Protein AF-A0A3R8JRI4-F1 (afdb_monomer_lite)

Sequence (64 aa):
MRGPLIQTEARAILNRGISHGISECKKEIALRMLKMGKLTVEEIAEYSALSVAEVEQLANPQTI

Radius of gyration: 16.86 Å; chains: 1; bounding box: 39×25×46 Å

Organism: NCBI:txid2044587

Foldseek 3Di:
DPDPVVVVVVVVVVVVVVVVVLVVQLLVQLLVVVVVVPDDLVVSCVVSVHDSVSSVCSNDVPDD

Secondary structure (DSSP, 8-state):
---HHHHHHHHHHHHHHHHHHHHHHHHHHHHHHHHHT-S-HHHHHHHHT--HHHHHHHH-----

Structure (mmCIF, N/CA/C/O backbone):
data_AF-A0A3R8JRI4-F1
#
_entry.id   AF-A0A3R8JRI4-F1
#
loop_
_atom_site.group_PDB
_atom_site.id
_atom_site.type_symbol
_atom_site.label_atom_id
_atom_site.label_alt_id
_atom_site.label_comp_id
_atom_site.label_asym_id
_atom_site.label_entity_id
_atom_site.label_seq_id
_atom_site.pdbx_PDB_ins_code
_atom_site.Cartn_x
_atom_site.Cartn_y
_atom_site.Cartn_z
_atom_site.occupancy
_atom_site.B_iso_or_equiv
_atom_site.auth_seq_id
_atom_site.auth_comp_id
_atom_site.auth_asym_id
_atom_site.auth_atom_id
_atom_site.pdbx_PDB_model_num
ATOM 1 N N . MET A 1 1 ? 28.266 -3.682 -32.524 1.00 50.56 1 MET A N 1
ATOM 2 C CA . MET A 1 1 ? 27.112 -2.768 -32.367 1.00 50.56 1 MET A CA 1
ATOM 3 C C . MET A 1 1 ? 26.048 -3.495 -31.556 1.00 50.56 1 MET A C 1
ATOM 5 O O . MET A 1 1 ? 25.577 -4.532 -32.000 1.00 50.56 1 MET A O 1
ATOM 9 N N . ARG A 1 2 ? 25.753 -3.041 -30.331 1.00 55.84 2 ARG A N 1
ATOM 10 C CA . ARG A 1 2 ? 24.703 -3.620 -29.474 1.00 55.84 2 ARG A CA 1
ATOM 11 C C . ARG A 1 2 ? 23.346 -3.156 -30.026 1.00 55.84 2 ARG A C 1
ATOM 13 O O . ARG A 1 2 ? 23.006 -1.990 -29.878 1.00 55.84 2 ARG A O 1
ATOM 20 N N . GLY A 1 3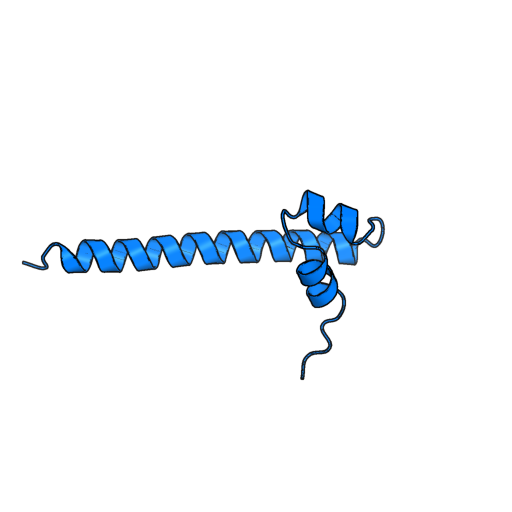 ? 22.679 -4.026 -30.785 1.00 63.72 3 GLY A N 1
ATOM 21 C CA . GLY A 1 3 ? 21.491 -3.707 -31.584 1.00 63.72 3 GLY A CA 1
ATOM 22 C C . 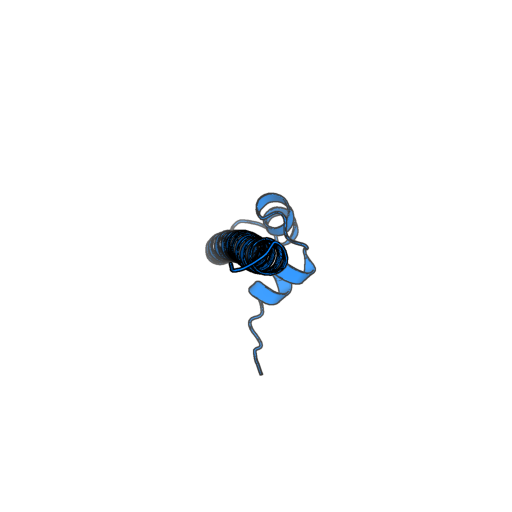GLY A 1 3 ? 20.198 -3.440 -30.784 1.00 63.72 3 GLY A C 1
ATOM 23 O O . GLY A 1 3 ? 20.219 -3.463 -29.553 1.00 63.72 3 GLY A O 1
ATOM 24 N N . PRO A 1 4 ? 19.064 -3.223 -31.485 1.00 64.56 4 PRO A N 1
ATOM 25 C CA . PRO A 1 4 ? 17.770 -2.788 -30.931 1.00 64.56 4 PRO A CA 1
ATOM 26 C C . PRO A 1 4 ? 17.208 -3.642 -29.780 1.00 64.56 4 PRO A C 1
ATOM 28 O O . PRO A 1 4 ? 16.519 -3.100 -28.922 1.00 64.56 4 PRO A O 1
ATOM 31 N N . LEU A 1 5 ? 17.562 -4.931 -29.683 1.00 60.22 5 LEU A N 1
ATOM 32 C CA . LEU A 1 5 ? 17.171 -5.792 -28.554 1.00 60.22 5 LEU A CA 1
ATOM 33 C C . LEU A 1 5 ? 17.657 -5.272 -27.191 1.00 60.22 5 LEU A C 1
ATOM 35 O O . LEU A 1 5 ? 16.907 -5.310 -26.220 1.00 60.22 5 LEU A O 1
ATOM 39 N N . ILE A 1 6 ? 18.876 -4.728 -27.111 1.00 61.84 6 ILE A N 1
ATOM 40 C CA . ILE A 1 6 ? 19.434 -4.222 -25.842 1.00 61.84 6 ILE A CA 1
ATOM 41 C C . ILE A 1 6 ? 18.708 -2.950 -25.399 1.00 61.84 6 ILE A C 1
ATOM 43 O O . ILE A 1 6 ? 18.551 -2.703 -24.204 1.00 61.84 6 ILE A O 1
ATOM 47 N N . GLN A 1 7 ? 18.203 -2.165 -26.353 1.00 71.25 7 GLN A N 1
ATOM 48 C CA . GLN A 1 7 ? 17.362 -1.009 -26.059 1.00 71.25 7 GLN A CA 1
ATOM 49 C C . GLN A 1 7 ? 15.993 -1.447 -25.516 1.00 71.25 7 GLN A C 1
ATOM 51 O O . GLN A 1 7 ? 15.481 -0.830 -24.581 1.00 71.25 7 GLN A O 1
ATOM 56 N N . THR A 1 8 ? 15.430 -2.541 -26.040 1.00 78.50 8 THR A N 1
ATOM 57 C CA . THR A 1 8 ? 14.178 -3.132 -25.546 1.00 78.50 8 THR A CA 1
ATOM 58 C C . THR A 1 8 ? 14.331 -3.706 -24.138 1.00 78.50 8 THR A C 1
ATOM 60 O O . THR A 1 8 ? 13.507 -3.416 -23.272 1.00 78.50 8 THR A O 1
ATOM 63 N N . GLU A 1 9 ? 15.397 -4.463 -23.873 1.00 84.75 9 GLU A N 1
ATOM 64 C CA . GLU A 1 9 ? 15.673 -5.023 -22.544 1.00 84.75 9 GLU A CA 1
ATOM 65 C C . GLU A 1 9 ? 15.930 -3.922 -21.507 1.00 84.75 9 GLU A C 1
ATOM 67 O O . GLU A 1 9 ? 15.321 -3.928 -20.436 1.00 84.75 9 GLU A O 1
ATOM 72 N N . ALA A 1 10 ? 16.748 -2.918 -21.840 1.00 86.19 10 ALA A N 1
ATOM 73 C CA . ALA A 1 10 ? 16.984 -1.770 -20.965 1.00 86.19 10 ALA A CA 1
ATOM 74 C C . ALA A 1 10 ? 15.687 -0.994 -20.667 1.00 86.19 10 ALA A C 1
ATOM 76 O O . ALA A 1 10 ? 15.449 -0.593 -19.525 1.00 86.19 10 ALA A O 1
ATOM 77 N N . ARG A 1 11 ? 14.805 -0.827 -21.664 1.00 86.12 11 ARG A N 1
ATOM 78 C CA . ARG A 1 11 ? 13.489 -0.197 -21.480 1.00 86.12 11 ARG A CA 1
ATOM 79 C C . ARG A 1 11 ? 12.578 -1.032 -20.580 1.00 86.12 11 ARG A C 1
ATOM 81 O O . ARG A 1 11 ? 11.891 -0.467 -19.733 1.00 86.12 11 ARG A O 1
ATOM 88 N N . ALA A 1 12 ? 12.585 -2.356 -20.731 1.00 88.06 12 ALA A N 1
ATOM 89 C CA . ALA A 1 12 ? 11.809 -3.259 -19.886 1.00 88.06 12 ALA A CA 1
ATOM 90 C C . ALA A 1 12 ? 12.276 -3.211 -18.422 1.00 88.06 12 ALA A C 1
ATOM 92 O O . ALA A 1 12 ? 11.440 -3.148 -17.522 1.00 88.06 12 ALA A O 1
ATOM 93 N N . ILE A 1 13 ? 13.590 -3.178 -18.179 1.00 91.06 13 ILE A N 1
ATOM 94 C CA . ILE A 1 13 ? 14.168 -3.038 -16.832 1.00 91.06 13 ILE A CA 1
ATOM 95 C C . ILE A 1 13 ? 13.757 -1.703 -16.203 1.00 91.06 13 ILE A C 1
ATOM 97 O O . ILE A 1 13 ? 13.284 -1.689 -15.067 1.00 91.06 13 ILE A O 1
ATOM 101 N N . LEU A 1 14 ? 13.869 -0.597 -16.947 1.00 90.75 14 LEU A N 1
ATOM 102 C CA . LEU A 1 14 ? 13.453 0.723 -16.471 1.00 90.75 14 LEU A CA 1
ATOM 103 C C . LEU A 1 14 ? 11.963 0.748 -16.103 1.00 90.75 14 LEU A C 1
ATOM 105 O O . LEU A 1 14 ? 11.605 1.202 -15.020 1.00 90.75 14 LEU A O 1
ATOM 109 N N . ASN A 1 15 ? 11.101 0.220 -16.975 1.00 90.25 15 ASN A N 1
ATOM 110 C CA . ASN A 1 15 ? 9.662 0.173 -16.728 1.00 90.25 15 ASN A CA 1
ATOM 111 C C . ASN A 1 15 ? 9.327 -0.677 -15.494 1.00 90.25 15 ASN A C 1
ATOM 113 O O . ASN 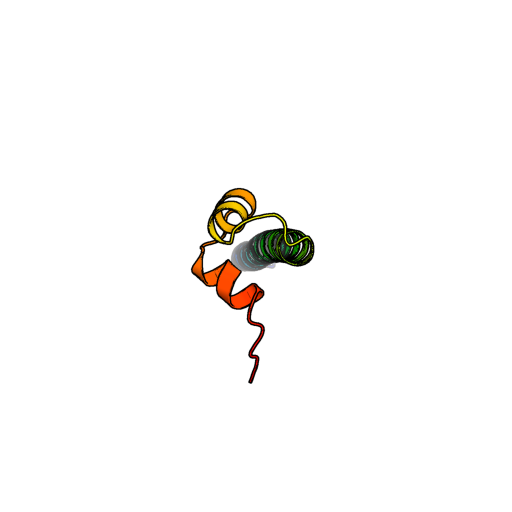A 1 15 ? 8.528 -0.247 -14.668 1.00 90.25 15 ASN A O 1
ATOM 117 N N . ARG A 1 16 ? 9.974 -1.841 -15.323 1.00 92.06 16 ARG A N 1
ATOM 118 C CA . ARG A 1 16 ? 9.821 -2.670 -14.114 1.00 92.06 16 ARG A CA 1
ATOM 119 C C . ARG A 1 16 ? 10.242 -1.915 -12.855 1.00 92.06 16 ARG A C 1
ATOM 121 O O . ARG A 1 16 ? 9.529 -1.969 -11.860 1.00 92.06 16 ARG A O 1
ATOM 128 N N . GLY A 1 17 ? 11.359 -1.187 -12.909 1.00 92.81 17 GLY A N 1
ATOM 129 C CA . GLY A 1 17 ? 11.831 -0.358 -11.798 1.00 92.81 17 GLY A CA 1
ATOM 130 C C . GLY A 1 17 ? 10.832 0.736 -11.415 1.00 92.81 17 GLY A C 1
ATOM 131 O O . GLY A 1 17 ? 10.514 0.886 -10.239 1.00 92.81 17 GLY A O 1
ATOM 132 N N . ILE A 1 18 ? 10.278 1.445 -12.402 1.00 92.62 18 ILE A N 1
ATOM 133 C CA . ILE A 1 18 ? 9.249 2.473 -12.181 1.00 92.62 18 ILE A CA 1
ATOM 134 C C . ILE A 1 18 ? 7.988 1.853 -11.570 1.00 92.62 18 ILE A C 1
ATOM 136 O O . ILE A 1 18 ? 7.484 2.357 -10.569 1.00 92.62 18 ILE A O 1
ATOM 140 N N . SER A 1 19 ? 7.495 0.743 -12.126 1.00 91.25 19 SER A N 1
ATOM 141 C CA . SER A 1 19 ? 6.309 0.056 -11.604 1.00 91.25 19 SER A CA 1
ATOM 142 C C . SER A 1 19 ? 6.505 -0.442 -10.170 1.00 91.25 19 SER A C 1
ATOM 144 O O . SER A 1 19 ? 5.616 -0.247 -9.343 1.00 91.25 19 SER A O 1
ATOM 146 N N . HIS A 1 20 ? 7.664 -1.029 -9.849 1.00 90.94 20 HIS A N 1
ATOM 147 C CA . HIS A 1 20 ? 7.992 -1.418 -8.476 1.00 90.94 20 HIS A CA 1
ATOM 148 C C . HIS A 1 20 ? 8.060 -0.209 -7.544 1.00 90.94 20 HIS A C 1
ATOM 150 O O . HIS A 1 20 ? 7.438 -0.239 -6.489 1.00 90.94 20 HIS A O 1
ATOM 156 N N . GLY A 1 21 ? 8.742 0.870 -7.939 1.00 92.50 21 GLY A N 1
ATOM 157 C CA . GLY A 1 21 ? 8.829 2.084 -7.125 1.00 92.50 21 GLY A CA 1
ATOM 158 C C . GLY A 1 21 ? 7.453 2.670 -6.802 1.00 92.50 21 GLY A C 1
ATOM 159 O O . GLY A 1 21 ? 7.164 2.962 -5.646 1.00 92.50 21 GLY A O 1
ATOM 160 N N . ILE A 1 22 ? 6.566 2.758 -7.799 1.00 93.12 22 ILE A N 1
ATOM 161 C CA . ILE A 1 22 ? 5.185 3.225 -7.601 1.00 93.12 22 ILE A CA 1
ATOM 162 C C . ILE A 1 22 ? 4.434 2.309 -6.628 1.00 93.12 22 ILE A C 1
ATOM 164 O O . ILE A 1 22 ? 3.757 2.803 -5.727 1.00 93.12 22 ILE A O 1
ATOM 168 N N . SER A 1 23 ? 4.552 0.988 -6.789 1.00 92.31 23 SER A N 1
ATOM 169 C CA . SER A 1 23 ? 3.908 0.018 -5.896 1.00 92.31 23 SER A CA 1
ATOM 170 C C . SER A 1 23 ? 4.386 0.165 -4.450 1.00 92.31 23 SER A C 1
ATOM 172 O O . SER A 1 23 ? 3.570 0.172 -3.532 1.00 92.31 23 SER A O 1
ATOM 174 N N . GLU A 1 24 ? 5.693 0.291 -4.231 1.00 93.62 24 GLU A N 1
ATOM 175 C CA . GLU A 1 24 ? 6.261 0.432 -2.887 1.00 93.62 24 GLU A CA 1
ATOM 176 C C . GLU A 1 24 ? 5.848 1.759 -2.235 1.00 93.62 24 GLU A C 1
ATOM 178 O O . GLU A 1 24 ? 5.463 1.765 -1.067 1.00 93.62 24 GLU A O 1
ATOM 183 N N . CYS A 1 25 ? 5.798 2.863 -2.993 1.00 94.38 25 CYS A N 1
ATOM 184 C CA . CYS A 1 25 ? 5.286 4.138 -2.484 1.00 94.38 25 CYS A CA 1
ATOM 185 C C . CYS A 1 25 ? 3.826 4.038 -2.020 1.00 94.38 25 CYS A C 1
ATOM 187 O O . CYS A 1 25 ? 3.489 4.535 -0.946 1.00 94.38 25 CYS A O 1
ATOM 189 N N . LYS A 1 26 ? 2.955 3.378 -2.796 1.00 94.44 26 LYS A N 1
ATOM 190 C CA . LYS A 1 26 ? 1.548 3.174 -2.410 1.00 94.44 26 LYS A CA 1
ATOM 191 C C . LYS A 1 26 ? 1.422 2.385 -1.107 1.00 94.44 26 LYS A C 1
ATOM 193 O O . LYS A 1 26 ? 0.670 2.783 -0.219 1.00 94.44 26 LYS A O 1
ATOM 198 N N . LYS A 1 27 ? 2.193 1.300 -0.966 1.00 93.88 27 LYS A N 1
ATOM 199 C CA . LYS A 1 27 ? 2.225 0.490 0.263 1.00 93.88 27 LYS A CA 1
ATOM 200 C C . LYS A 1 27 ? 2.744 1.283 1.458 1.00 93.88 27 LYS A C 1
ATOM 202 O O . LYS A 1 27 ? 2.183 1.177 2.543 1.00 93.88 27 LYS A O 1
ATOM 207 N N . GLU A 1 28 ? 3.788 2.091 1.280 1.00 94.44 28 GLU A N 1
ATOM 208 C CA . GLU A 1 28 ? 4.331 2.921 2.359 1.00 94.44 28 GLU A CA 1
ATOM 209 C C . GLU A 1 28 ? 3.300 3.945 2.858 1.00 94.44 28 GLU A C 1
ATOM 211 O O . GLU A 1 28 ? 3.140 4.121 4.069 1.00 94.44 28 GLU A O 1
ATOM 216 N N . ILE A 1 29 ? 2.570 4.591 1.942 1.00 94.62 29 ILE A N 1
ATOM 217 C CA . ILE A 1 29 ? 1.488 5.525 2.281 1.00 94.62 29 ILE A CA 1
ATOM 218 C C . ILE A 1 29 ? 0.398 4.802 3.081 1.00 94.62 29 ILE A C 1
ATOM 220 O O . ILE A 1 29 ? 0.060 5.253 4.178 1.00 94.62 29 ILE A O 1
ATOM 224 N N . ALA A 1 30 ? -0.076 3.651 2.595 1.00 94.81 30 ALA A N 1
ATOM 225 C CA . ALA A 1 30 ? -1.075 2.845 3.292 1.00 94.81 30 ALA A CA 1
ATOM 226 C C . ALA A 1 30 ? -0.605 2.428 4.696 1.00 94.81 30 ALA A C 1
ATOM 228 O O . ALA A 1 30 ? -1.340 2.579 5.668 1.00 94.81 30 ALA A O 1
ATOM 229 N N . LEU A 1 31 ? 0.652 1.991 4.844 1.00 94.25 31 LEU A N 1
ATOM 230 C CA . LEU A 1 31 ? 1.239 1.631 6.139 1.00 94.25 31 LEU A CA 1
ATOM 231 C 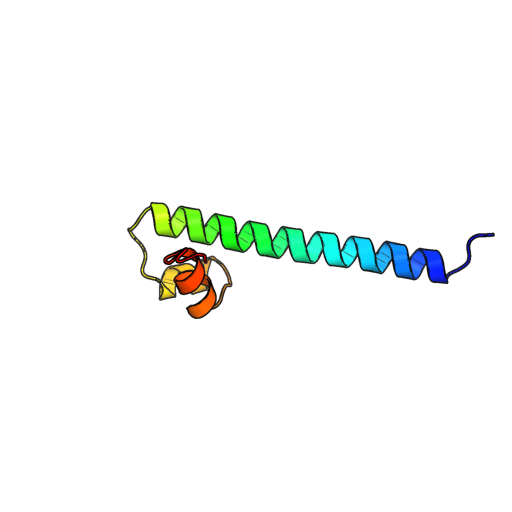C . LEU A 1 31 ? 1.319 2.820 7.103 1.00 94.25 31 LEU A C 1
ATOM 233 O O . LEU A 1 31 ? 1.079 2.661 8.300 1.00 94.25 31 LEU A O 1
ATOM 237 N N . ARG A 1 32 ? 1.663 4.017 6.616 1.00 94.12 32 ARG A N 1
ATOM 238 C CA . ARG A 1 32 ? 1.670 5.238 7.438 1.00 94.12 32 ARG A CA 1
ATOM 239 C C . ARG A 1 32 ? 0.258 5.595 7.906 1.00 94.12 32 ARG A C 1
ATOM 241 O O . ARG A 1 32 ? 0.090 5.955 9.069 1.00 94.12 32 ARG A O 1
ATOM 248 N N . MET A 1 33 ? -0.742 5.454 7.036 1.00 94.50 33 MET A N 1
ATOM 249 C CA . MET A 1 33 ? -2.149 5.686 7.375 1.00 94.50 33 MET A CA 1
ATOM 250 C C . MET A 1 33 ? -2.679 4.661 8.386 1.00 94.50 33 MET A C 1
ATOM 252 O O . MET A 1 33 ? -3.282 5.053 9.384 1.00 94.50 33 MET A O 1
ATOM 256 N N . LEU A 1 34 ? -2.369 3.375 8.194 1.00 92.38 34 LEU A N 1
ATOM 257 C CA . LEU A 1 34 ? -2.695 2.303 9.141 1.00 92.38 34 LEU A CA 1
ATOM 258 C C . LEU A 1 34 ? -2.076 2.568 10.520 1.00 92.38 34 LEU A C 1
ATOM 260 O O . LEU A 1 34 ? -2.766 2.489 11.532 1.00 92.38 34 LEU A O 1
ATOM 264 N N . LYS A 1 35 ? -0.798 2.976 10.571 1.00 91.38 35 LYS A N 1
ATOM 265 C CA . LYS A 1 35 ? -0.121 3.363 11.824 1.00 91.38 35 LYS A CA 1
ATOM 266 C C . LYS A 1 35 ? -0.768 4.564 12.515 1.00 91.38 35 LYS A C 1
ATOM 268 O O . LYS A 1 35 ? -0.658 4.690 13.730 1.00 91.38 35 LYS A O 1
ATOM 273 N N . MET A 1 36 ? -1.410 5.455 11.760 1.00 93.12 36 MET A N 1
ATOM 274 C CA . MET A 1 36 ? -2.116 6.607 12.318 1.00 93.12 36 MET A CA 1
ATOM 275 C C . MET A 1 36 ? -3.433 6.201 12.997 1.00 93.12 36 MET A C 1
ATOM 277 O O . MET A 1 36 ? -3.857 6.895 13.918 1.00 93.12 36 MET A O 1
ATOM 281 N N . GLY A 1 37 ? -4.063 5.099 12.565 1.00 89.69 37 GLY A N 1
ATOM 282 C CA . GLY A 1 37 ? -5.221 4.480 13.226 1.00 89.69 37 GLY A CA 1
ATOM 283 C C . GLY A 1 37 ? -6.519 5.297 13.201 1.00 89.69 37 GLY A C 1
ATOM 284 O O . GLY A 1 37 ? -7.410 5.043 14.004 1.00 89.69 37 GLY A O 1
ATOM 285 N N . LYS A 1 38 ? -6.616 6.309 12.329 1.00 91.81 38 LYS A N 1
ATOM 286 C CA . LYS A 1 38 ? -7.772 7.226 12.236 1.00 91.81 38 LYS A CA 1
ATOM 287 C C . LYS A 1 38 ? -8.696 6.960 11.050 1.00 91.81 38 LYS A C 1
ATOM 289 O O . LYS A 1 38 ? -9.786 7.516 11.021 1.00 91.81 38 LYS A O 1
ATOM 294 N N . LEU A 1 39 ? -8.224 6.196 10.070 1.00 92.81 39 LEU A N 1
ATOM 295 C CA . LEU A 1 39 ? -8.921 5.922 8.818 1.00 92.81 39 LEU A CA 1
ATOM 296 C C . LEU A 1 39 ? -9.348 4.458 8.786 1.00 92.81 39 LEU A C 1
ATOM 298 O O . LEU A 1 39 ? -8.651 3.591 9.321 1.00 92.81 39 LEU A O 1
ATOM 302 N N . THR A 1 40 ? -10.483 4.204 8.151 1.00 93.38 40 THR A N 1
ATOM 303 C CA . THR A 1 40 ? -10.974 2.858 7.840 1.00 93.38 40 THR A CA 1
ATOM 304 C C . THR A 1 40 ? -10.155 2.223 6.715 1.00 93.38 40 THR A C 1
ATOM 306 O O . THR A 1 40 ? -9.432 2.904 5.984 1.00 93.38 40 THR A O 1
ATOM 309 N N . VAL A 1 41 ? -10.240 0.900 6.568 1.00 92.69 41 VAL A N 1
ATOM 310 C CA . VAL A 1 41 ? -9.491 0.159 5.538 1.00 92.69 41 VAL A CA 1
ATOM 311 C C . VAL A 1 41 ? -9.919 0.604 4.134 1.00 92.69 41 VAL A C 1
ATOM 313 O O . VAL A 1 41 ? -9.081 0.727 3.242 1.00 92.69 41 VAL A O 1
ATOM 316 N N . GLU A 1 42 ? -11.200 0.913 3.955 1.00 94.12 42 GLU A N 1
ATOM 317 C CA . GLU A 1 42 ? -11.794 1.401 2.713 1.00 94.12 42 GLU A CA 1
ATOM 318 C C . GLU A 1 42 ? -11.251 2.779 2.325 1.00 94.12 42 GLU A C 1
ATOM 320 O O . GLU A 1 42 ? -10.809 2.970 1.192 1.00 94.12 42 GLU A O 1
ATOM 325 N N . GLU A 1 43 ? -11.208 3.719 3.274 1.00 94.94 43 GLU A N 1
ATOM 326 C CA . GLU A 1 43 ? -10.632 5.050 3.047 1.00 94.94 43 GLU A CA 1
ATOM 327 C C . GLU A 1 43 ? -9.145 4.947 2.695 1.00 94.94 43 GLU A C 1
ATOM 329 O O . GLU A 1 43 ? -8.664 5.600 1.770 1.00 94.94 43 GLU A O 1
ATOM 334 N N . ILE A 1 44 ? -8.398 4.093 3.400 1.00 95.06 44 ILE A N 1
ATOM 335 C CA . ILE A 1 44 ? -6.974 3.881 3.120 1.00 95.06 44 ILE A CA 1
ATOM 336 C C . ILE A 1 44 ? -6.783 3.299 1.718 1.00 95.06 44 ILE A C 1
ATOM 338 O O . ILE A 1 44 ? -5.890 3.751 0.999 1.00 95.06 44 ILE A O 1
ATOM 342 N N . ALA A 1 45 ? -7.608 2.338 1.302 1.00 95.19 45 ALA A N 1
ATOM 343 C CA . ALA A 1 45 ? -7.557 1.763 -0.040 1.00 95.19 45 ALA A CA 1
ATOM 344 C C . ALA A 1 45 ? -7.778 2.835 -1.123 1.00 95.19 45 ALA A C 1
ATOM 346 O O . ALA A 1 45 ? -6.989 2.929 -2.069 1.00 95.19 45 ALA A O 1
ATOM 347 N N . GLU A 1 46 ? -8.776 3.703 -0.932 1.00 94.94 46 GLU A N 1
ATOM 348 C CA . GLU A 1 46 ? -9.073 4.817 -1.836 1.00 94.94 46 GLU A CA 1
ATOM 349 C C . GLU A 1 46 ? -7.897 5.804 -1.939 1.00 94.94 46 GLU A C 1
ATOM 351 O O . GLU A 1 46 ? -7.402 6.063 -3.039 1.00 94.94 46 GLU A O 1
ATOM 356 N N . TYR A 1 47 ? -7.377 6.296 -0.809 1.00 93.25 47 TYR A N 1
ATOM 357 C CA . TYR A 1 47 ? -6.276 7.269 -0.807 1.00 93.25 47 TYR A CA 1
ATOM 358 C C . TYR A 1 47 ? -4.948 6.700 -1.318 1.00 93.25 47 TYR A C 1
ATOM 360 O O . TYR A 1 47 ? -4.143 7.426 -1.905 1.00 93.25 47 TYR A O 1
ATOM 368 N N . SER A 1 48 ? -4.699 5.410 -1.093 1.00 92.25 48 SER A N 1
ATOM 369 C CA . SER A 1 48 ? -3.449 4.747 -1.487 1.00 92.25 48 SER A CA 1
ATOM 370 C C . SER A 1 48 ? -3.482 4.231 -2.926 1.00 92.25 48 SER A C 1
ATOM 372 O O . SER A 1 48 ? -2.459 3.762 -3.434 1.00 92.25 48 SER A O 1
ATOM 374 N N . ALA A 1 49 ? -4.647 4.282 -3.584 1.00 94.19 49 ALA A N 1
ATOM 375 C CA . ALA A 1 49 ? -4.906 3.603 -4.850 1.00 94.19 49 ALA A CA 1
ATOM 376 C C . ALA A 1 49 ? -4.464 2.124 -4.811 1.00 94.19 49 ALA A C 1
ATOM 378 O O . ALA A 1 49 ? -3.782 1.645 -5.733 1.00 94.19 49 ALA A O 1
ATOM 379 N N . LEU A 1 50 ? -4.816 1.453 -3.709 1.00 94.19 50 LEU A N 1
ATOM 380 C CA . LEU A 1 50 ? -4.656 0.021 -3.451 1.00 94.19 50 LEU A CA 1
ATOM 381 C C . 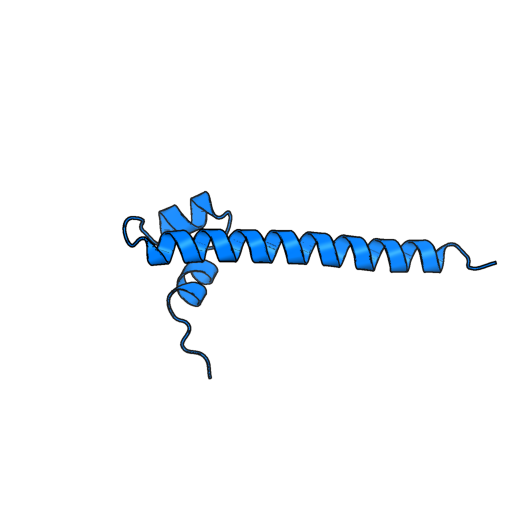LEU A 1 50 ? -6.041 -0.620 -3.334 1.00 94.19 50 LEU A C 1
ATOM 383 O O . LEU A 1 50 ? -7.039 0.061 -3.116 1.00 94.19 50 LEU A O 1
ATOM 387 N N . SER A 1 51 ? -6.113 -1.937 -3.463 1.00 95.06 51 SER A N 1
ATOM 388 C CA . SER A 1 51 ? -7.328 -2.675 -3.123 1.00 95.06 51 SER A CA 1
ATOM 389 C C . SER A 1 51 ? -7.478 -2.837 -1.607 1.00 95.06 51 SER A C 1
ATOM 391 O O . SER A 1 51 ? -6.491 -2.879 -0.874 1.00 95.06 51 SER A O 1
ATOM 393 N N . VAL A 1 52 ? -8.719 -2.994 -1.137 1.00 93.94 52 VAL A N 1
ATOM 394 C CA . VAL A 1 52 ? -9.021 -3.302 0.274 1.00 93.94 52 VAL A CA 1
ATOM 395 C C . VAL A 1 52 ? -8.236 -4.534 0.737 1.00 93.94 52 VAL A C 1
ATOM 397 O O . VAL A 1 52 ? -7.585 -4.487 1.774 1.00 93.94 52 VAL A O 1
ATOM 400 N N . ALA A 1 53 ? -8.184 -5.584 -0.088 1.00 93.12 53 ALA A N 1
ATOM 401 C CA . ALA A 1 53 ? -7.436 -6.805 0.208 1.00 93.12 53 ALA A CA 1
ATOM 402 C C . ALA A 1 53 ? -5.926 -6.560 0.407 1.00 93.12 53 ALA A C 1
ATOM 404 O O . ALA A 1 53 ? -5.314 -7.156 1.290 1.00 93.12 53 ALA A O 1
ATOM 405 N N . GLU A 1 54 ? -5.309 -5.677 -0.386 1.00 92.25 54 GLU A N 1
ATOM 406 C CA . GLU A 1 54 ? -3.899 -5.308 -0.200 1.00 92.25 54 GLU A CA 1
ATOM 407 C C . GLU A 1 54 ? -3.684 -4.542 1.109 1.00 92.25 54 GLU A C 1
ATOM 409 O O . GLU A 1 54 ? -2.700 -4.782 1.804 1.00 92.25 54 GLU A O 1
ATOM 414 N N . VAL A 1 55 ? -4.603 -3.647 1.478 1.00 93.38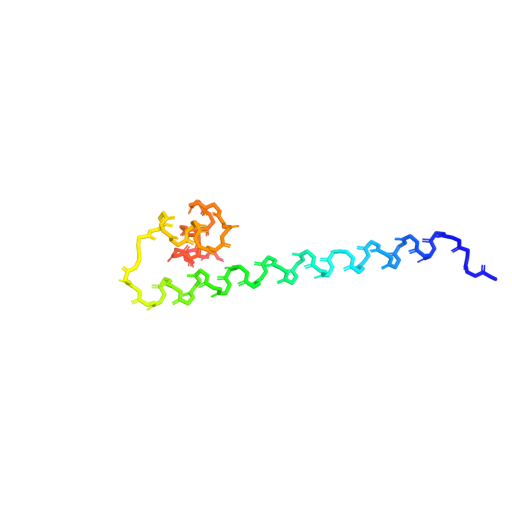 55 VAL A N 1
ATOM 415 C CA . VAL A 1 55 ? -4.523 -2.907 2.747 1.00 93.38 55 VAL A CA 1
ATOM 416 C C . VAL A 1 55 ? -4.715 -3.843 3.944 1.00 93.38 55 VAL A C 1
ATOM 418 O O . VAL A 1 55 ? -3.984 -3.728 4.927 1.00 93.38 55 VAL A O 1
ATOM 421 N N . GLU A 1 56 ? -5.625 -4.813 3.857 1.00 91.81 56 GLU A N 1
ATOM 422 C CA . GLU A 1 56 ? -5.811 -5.844 4.885 1.00 91.81 56 GLU A CA 1
ATOM 423 C C . GLU A 1 56 ? -4.560 -6.714 5.065 1.00 91.81 56 GLU A C 1
ATOM 425 O O . GLU A 1 56 ? -4.146 -6.967 6.197 1.00 91.81 56 GLU A O 1
ATOM 430 N N . GLN A 1 57 ? -3.907 -7.115 3.969 1.00 90.94 57 GLN A N 1
ATOM 431 C CA . GLN A 1 57 ? -2.630 -7.839 4.022 1.00 90.94 57 GLN A CA 1
ATOM 432 C C . GLN A 1 57 ? -1.515 -7.004 4.667 1.00 90.94 57 GLN A C 1
ATOM 434 O O . GLN A 1 57 ? -0.698 -7.535 5.415 1.00 90.94 57 GLN A O 1
ATOM 439 N N . LEU A 1 58 ? -1.480 -5.692 4.409 1.00 90.75 58 LEU A N 1
ATOM 440 C CA . LEU A 1 58 ? -0.529 -4.782 5.057 1.00 90.75 58 LEU A CA 1
ATOM 441 C C . LEU A 1 58 ? -0.820 -4.598 6.555 1.00 90.75 58 LEU A C 1
ATOM 443 O O . LEU A 1 58 ? 0.111 -4.396 7.335 1.00 90.75 58 LEU A O 1
ATOM 447 N N . ALA A 1 59 ? -2.092 -4.658 6.958 1.00 87.06 59 ALA A N 1
ATOM 448 C CA . ALA A 1 59 ? -2.524 -4.527 8.349 1.00 87.06 59 ALA A CA 1
ATOM 449 C C . ALA A 1 59 ? -2.296 -5.807 9.168 1.00 87.06 59 ALA A C 1
ATOM 451 O O . ALA A 1 59 ? -1.999 -5.726 10.360 1.00 87.06 59 ALA A O 1
ATOM 452 N N . ASN A 1 60 ? -2.386 -6.976 8.529 1.00 83.94 60 ASN A N 1
ATOM 453 C CA . ASN A 1 60 ? -2.090 -8.277 9.119 1.00 83.94 60 ASN A CA 1
ATOM 454 C C . ASN A 1 60 ? -0.816 -8.865 8.495 1.00 83.94 60 ASN A C 1
ATOM 456 O O . ASN A 1 60 ? -0.897 -9.764 7.656 1.00 83.94 60 ASN A O 1
ATOM 460 N N . PRO A 1 61 ? 0.382 -8.444 8.946 1.00 66.38 61 PRO A N 1
ATOM 461 C CA . PRO A 1 61 ? 1.639 -9.056 8.539 1.00 66.38 61 PRO A CA 1
ATOM 462 C C . PRO A 1 61 ? 1.822 -10.420 9.216 1.00 66.38 61 PRO A C 1
ATOM 464 O O . PRO A 1 61 ? 2.914 -10.722 9.694 1.00 66.38 61 PRO A O 1
ATOM 467 N N . GLN A 1 62 ? 0.769 -11.243 9.298 1.00 54.00 62 GLN A N 1
ATOM 468 C CA . GLN A 1 62 ? 0.833 -12.658 9.661 1.00 54.00 62 GLN A CA 1
ATOM 469 C C . GLN A 1 62 ? 1.620 -13.362 8.556 1.00 54.00 62 GLN A C 1
ATOM 471 O O . GLN A 1 62 ? 1.097 -13.961 7.623 1.00 54.00 62 GLN A O 1
ATOM 476 N N . THR A 1 63 ? 2.921 -13.146 8.652 1.00 52.06 63 THR A N 1
ATOM 477 C CA . THR A 1 63 ? 3.977 -13.666 7.819 1.00 52.06 63 THR A CA 1
ATOM 478 C C . THR A 1 63 ? 4.252 -15.056 8.373 1.00 52.06 63 THR A C 1
ATOM 480 O O . THR A 1 63 ? 4.420 -15.213 9.585 1.00 52.06 63 THR A O 1
ATOM 483 N N . ILE A 1 64 ? 4.237 -16.057 7.499 1.00 38.28 64 ILE A N 1
ATOM 484 C CA . ILE A 1 64 ? 4.959 -17.312 7.735 1.00 38.28 64 ILE A CA 1
ATOM 485 C C . ILE A 1 64 ? 6.450 -16.990 7.845 1.00 38.28 64 ILE A C 1
ATOM 487 O O . ILE A 1 64 ? 6.920 -16.179 7.016 1.00 38.28 64 ILE A O 1
#

pLDDT: mean 86.14, std 13.61, range [38.28, 95.19]